Protein AF-A0A0D2IV45-F1 (afdb_monomer)

Radius of gyration: 24.13 Å; Cα contacts (8 Å, |Δi|>4): 113; chains: 1; bounding box: 82×50×43 Å

Structure (mmCIF, N/CA/C/O backbone):
data_AF-A0A0D2IV45-F1
#
_entry.id   AF-A0A0D2IV45-F1
#
loop_
_atom_site.group_PDB
_atom_site.id
_atom_site.type_symbol
_atom_site.label_atom_id
_atom_site.label_alt_id
_atom_site.label_comp_id
_atom_site.label_asym_id
_atom_site.label_entity_id
_atom_site.label_seq_id
_atom_site.pdbx_PDB_ins_code
_atom_site.Cartn_x
_atom_site.Cartn_y
_atom_site.Cartn_z
_atom_site.occupancy
_atom_site.B_iso_or_equiv
_atom_site.auth_seq_id
_atom_site.auth_comp_id
_atom_site.auth_asym_id
_atom_site.auth_atom_id
_atom_site.pdbx_PDB_model_num
ATOM 1 N N . MET A 1 1 ? 1.800 11.103 -1.122 1.00 52.06 1 MET A N 1
ATOM 2 C CA . MET A 1 1 ? 1.080 9.807 -1.135 1.00 52.06 1 MET A CA 1
ATOM 3 C C . MET A 1 1 ? 0.384 9.580 0.208 1.00 52.06 1 MET A C 1
ATOM 5 O O . MET A 1 1 ? 0.984 9.037 1.125 1.00 52.06 1 MET A O 1
ATOM 9 N N . ARG A 1 2 ? -0.869 10.031 0.346 1.00 59.38 2 ARG A N 1
ATOM 10 C CA . ARG A 1 2 ? -1.622 10.004 1.618 1.00 59.38 2 ARG A CA 1
ATOM 11 C C . ARG A 1 2 ? -2.108 8.597 2.006 1.00 59.38 2 ARG A C 1
ATOM 13 O O . ARG A 1 2 ? -2.137 8.258 3.182 1.00 59.38 2 ARG A O 1
ATOM 20 N N . ASN A 1 3 ? -2.399 7.750 1.016 1.00 63.88 3 ASN A N 1
ATOM 21 C CA . ASN A 1 3 ? -2.939 6.400 1.234 1.00 63.88 3 ASN A CA 1
ATOM 22 C C . ASN A 1 3 ? -1.937 5.457 1.916 1.00 63.88 3 ASN A C 1
ATOM 24 O O . ASN A 1 3 ? -2.298 4.738 2.841 1.00 63.88 3 ASN A O 1
ATOM 28 N N . ILE A 1 4 ? -0.664 5.508 1.516 1.00 66.06 4 ILE A N 1
ATOM 29 C CA . ILE A 1 4 ? 0.399 4.700 2.132 1.00 66.06 4 ILE A CA 1
ATOM 30 C C . ILE A 1 4 ? 0.614 5.112 3.591 1.00 66.06 4 ILE A C 1
ATOM 32 O O . ILE A 1 4 ? 0.768 4.256 4.459 1.00 66.06 4 ILE A O 1
ATOM 36 N N . ALA A 1 5 ? 0.579 6.417 3.874 1.00 64.75 5 ALA A N 1
ATOM 37 C CA . ALA A 1 5 ? 0.699 6.934 5.232 1.00 64.75 5 ALA A CA 1
ATOM 38 C C . ALA A 1 5 ? -0.462 6.464 6.126 1.00 64.75 5 ALA A C 1
ATOM 40 O O . ALA A 1 5 ? -0.224 6.073 7.267 1.00 64.75 5 ALA A O 1
ATOM 41 N N . LEU A 1 6 ? -1.692 6.425 5.600 1.00 68.69 6 LEU A N 1
ATOM 42 C CA . LEU A 1 6 ? -2.855 5.893 6.319 1.00 68.69 6 LEU A CA 1
ATOM 43 C C . LEU A 1 6 ? -2.707 4.406 6.648 1.00 68.69 6 LEU A C 1
ATOM 45 O O . LEU A 1 6 ? -2.913 4.017 7.796 1.00 68.69 6 LEU A O 1
ATOM 49 N N . ILE A 1 7 ? -2.296 3.592 5.673 1.00 65.88 7 ILE A N 1
ATOM 50 C CA . ILE A 1 7 ? -2.078 2.151 5.866 1.00 65.88 7 ILE A CA 1
ATOM 51 C C . ILE A 1 7 ? -0.970 1.919 6.903 1.00 65.88 7 ILE A C 1
ATOM 53 O O . ILE A 1 7 ? -1.156 1.161 7.852 1.00 65.88 7 ILE A O 1
ATOM 57 N N . ARG A 1 8 ? 0.155 2.632 6.778 1.00 65.31 8 ARG A N 1
ATOM 58 C CA . ARG A 1 8 ? 1.323 2.508 7.661 1.00 65.31 8 ARG A CA 1
ATOM 59 C C . ARG A 1 8 ? 1.048 2.907 9.110 1.00 65.31 8 ARG A C 1
ATOM 61 O O . ARG A 1 8 ? 1.590 2.291 10.016 1.00 65.31 8 ARG A O 1
ATOM 68 N N . ASN A 1 9 ? 0.294 3.976 9.342 1.00 59.25 9 ASN A N 1
ATOM 69 C CA . ASN A 1 9 ? 0.198 4.572 10.678 1.00 59.25 9 ASN A CA 1
ATOM 70 C C . ASN A 1 9 ? -0.879 3.914 11.561 1.00 59.25 9 ASN A C 1
ATOM 72 O O . ASN A 1 9 ? -1.011 4.263 12.738 1.00 59.25 9 ASN A O 1
ATOM 76 N N . ARG A 1 10 ? -1.720 3.052 10.975 1.00 55.94 10 ARG A N 1
ATOM 77 C CA . ARG A 1 10 ? -2.976 2.589 11.591 1.00 55.94 10 ARG A CA 1
ATOM 78 C C . ARG A 1 10 ? -3.314 1.124 11.338 1.00 55.94 10 ARG A C 1
ATOM 80 O O . ARG A 1 10 ? -4.217 0.615 11.987 1.00 55.94 10 ARG A O 1
ATOM 87 N N . CYS A 1 11 ? -2.604 0.434 10.449 1.00 57.31 11 CYS A N 1
ATOM 88 C CA . CYS A 1 11 ? -2.557 -1.020 10.517 1.00 57.31 11 CYS A CA 1
ATOM 89 C C . CYS A 1 11 ? -1.464 -1.395 11.519 1.00 57.31 11 CYS A C 1
ATOM 91 O O . CYS A 1 11 ? -0.359 -0.857 11.457 1.00 57.31 11 CYS A O 1
ATOM 93 N N . SER A 1 12 ? -1.746 -2.331 12.426 1.00 60.59 12 SER A N 1
ATOM 94 C CA . SER A 1 12 ? -0.673 -3.078 13.086 1.00 60.59 12 SER A CA 1
ATOM 95 C C . SER A 1 12 ? 0.234 -3.717 12.017 1.00 60.59 12 SER A C 1
ATOM 97 O O . SER A 1 12 ? -0.116 -3.761 10.841 1.00 60.59 12 SER A O 1
ATOM 99 N N . ASP A 1 13 ? 1.413 -4.231 12.363 1.00 63.50 13 ASP A N 1
ATOM 100 C CA . ASP A 1 13 ? 2.273 -4.858 11.339 1.00 63.50 13 ASP A CA 1
ATOM 101 C C . ASP A 1 13 ? 1.582 -6.059 10.643 1.00 63.50 13 ASP A C 1
ATOM 103 O O . ASP A 1 13 ? 1.944 -6.439 9.531 1.00 63.50 13 ASP A O 1
ATOM 107 N N . SER A 1 14 ? 0.544 -6.631 11.269 1.00 67.44 14 SER A N 1
ATOM 108 C CA . SER A 1 14 ? -0.118 -7.851 10.811 1.00 67.44 14 SER A CA 1
ATOM 109 C C . SER A 1 14 ? -0.915 -7.722 9.503 1.00 67.44 14 SER A C 1
ATOM 111 O O . SER A 1 14 ? -0.795 -8.654 8.718 1.00 67.44 14 SER A O 1
ATOM 113 N N . PRO A 1 15 ? -1.723 -6.676 9.223 1.00 75.88 15 PRO A N 1
ATOM 114 C CA . PRO A 1 15 ? -2.424 -6.554 7.940 1.00 75.88 15 PRO A CA 1
ATOM 115 C C . PRO A 1 15 ? -1.526 -6.093 6.789 1.00 75.88 15 PRO A C 1
ATOM 117 O O . PRO A 1 15 ? -1.870 -6.287 5.627 1.00 75.88 15 PRO A O 1
ATOM 120 N N . ILE A 1 16 ? -0.378 -5.472 7.085 1.00 79.50 16 ILE A N 1
ATOM 121 C CA . ILE A 1 16 ? 0.488 -4.879 6.054 1.00 79.50 16 ILE A CA 1
ATOM 122 C C . ILE A 1 16 ? 1.074 -5.960 5.138 1.00 79.50 16 ILE A C 1
ATOM 124 O O . ILE A 1 16 ? 1.121 -5.767 3.924 1.00 79.50 16 ILE A O 1
ATOM 128 N N . LYS A 1 17 ? 1.435 -7.131 5.674 1.00 83.50 17 LYS A N 1
ATOM 129 C CA . LYS A 1 17 ? 1.921 -8.274 4.877 1.00 83.50 17 LYS A CA 1
ATOM 130 C C . LYS A 1 17 ? 0.921 -8.748 3.809 1.00 83.50 17 LYS A C 1
ATOM 132 O O . LYS A 1 17 ? 1.305 -9.328 2.795 1.00 83.50 17 LYS A O 1
ATOM 137 N N . ASP A 1 18 ? -0.370 -8.503 4.029 1.00 84.25 18 ASP A N 1
ATOM 138 C CA . ASP A 1 18 ? -1.431 -8.968 3.139 1.00 84.25 18 ASP A CA 1
ATOM 139 C C . ASP A 1 18 ? -1.731 -7.966 2.016 1.00 84.25 18 ASP A C 1
ATOM 141 O O . ASP A 1 18 ? -2.318 -8.347 1.000 1.00 84.25 18 ASP A O 1
ATOM 145 N N . VAL A 1 19 ? -1.226 -6.732 2.129 1.00 84.88 19 VAL A N 1
ATOM 146 C CA . VAL A 1 19 ? -1.317 -5.698 1.094 1.00 84.88 19 VAL A CA 1
ATOM 147 C C . VAL A 1 19 ? -0.465 -6.074 -0.119 1.00 84.88 19 VAL A C 1
ATOM 149 O O . VAL A 1 19 ? 0.708 -6.436 -0.003 1.00 84.88 19 VAL A O 1
ATOM 152 N N . MET A 1 20 ? -1.054 -5.937 -1.306 1.00 88.12 20 MET A N 1
ATOM 153 C CA . MET A 1 20 ? -0.343 -5.995 -2.577 1.00 88.12 20 MET A CA 1
ATOM 154 C C . MET A 1 20 ? -0.322 -4.609 -3.213 1.00 88.12 20 MET A C 1
ATOM 156 O O . MET A 1 20 ? -1.344 -3.930 -3.287 1.00 88.12 20 MET A O 1
ATOM 160 N N . LEU A 1 21 ? 0.854 -4.183 -3.657 1.00 88.12 21 LEU A N 1
ATOM 161 C CA . LEU A 1 21 ? 1.048 -2.910 -4.332 1.00 88.12 21 LEU A CA 1
ATOM 162 C C . LEU A 1 21 ? 1.247 -3.187 -5.812 1.00 88.12 21 LEU A C 1
ATOM 164 O O . LEU A 1 21 ? 2.210 -3.843 -6.199 1.00 88.12 21 LEU A O 1
ATOM 168 N N . MET A 1 22 ? 0.362 -2.648 -6.633 1.00 89.06 22 MET A N 1
ATOM 169 C CA . MET A 1 22 ? 0.490 -2.737 -8.080 1.00 89.06 22 MET A CA 1
ATOM 170 C C . MET A 1 22 ? 1.190 -1.481 -8.610 1.00 89.06 22 MET A C 1
ATOM 172 O O . MET A 1 22 ? 1.010 -0.379 -8.076 1.00 89.06 22 MET A O 1
ATOM 176 N N . THR A 1 23 ? 2.069 -1.659 -9.589 1.00 87.94 23 THR A N 1
ATOM 177 C CA . THR A 1 23 ? 2.578 -0.589 -10.458 1.00 87.94 23 THR A CA 1
ATOM 178 C C . THR A 1 23 ? 2.067 -0.847 -11.865 1.00 87.94 23 THR A C 1
ATOM 180 O O . THR A 1 23 ? 2.150 -1.978 -12.325 1.00 87.94 23 THR A O 1
ATOM 183 N N . ASP A 1 24 ? 1.525 0.173 -12.510 1.00 87.25 24 ASP A N 1
ATOM 184 C CA . ASP A 1 24 ? 0.952 0.169 -13.858 1.00 87.25 24 ASP A CA 1
ATOM 185 C C . ASP A 1 24 ? 1.884 0.867 -14.868 1.00 87.25 24 ASP A C 1
ATOM 187 O O . ASP A 1 24 ? 2.983 1.297 -14.504 1.00 87.25 24 ASP A O 1
ATOM 191 N N . PHE A 1 25 ? 1.448 0.945 -16.133 1.00 86.50 25 PHE A N 1
ATOM 192 C CA . PHE A 1 25 ? 2.156 1.578 -17.258 1.00 86.50 25 PHE A CA 1
ATOM 193 C C . PHE A 1 25 ? 3.486 0.918 -17.647 1.00 86.50 25 PHE A C 1
ATOM 195 O O . PHE A 1 25 ? 4.372 1.560 -18.211 1.00 86.50 25 PHE A O 1
ATOM 202 N N . TRP A 1 26 ? 3.648 -0.371 -17.349 1.00 87.88 26 TRP A N 1
ATOM 203 C CA . TRP A 1 26 ? 4.824 -1.140 -17.770 1.00 87.88 26 TRP A CA 1
ATOM 204 C C . TRP A 1 26 ? 4.824 -1.445 -19.269 1.00 87.88 26 TRP A C 1
ATOM 206 O O . TRP A 1 26 ? 5.888 -1.571 -19.869 1.00 87.88 26 TRP A O 1
ATOM 216 N N . ASP A 1 27 ? 3.635 -1.529 -19.860 1.00 83.94 27 ASP A N 1
ATOM 217 C CA . ASP A 1 27 ? 3.370 -1.700 -21.287 1.00 83.94 27 ASP A CA 1
ATOM 218 C C . ASP A 1 27 ? 3.689 -0.444 -22.115 1.00 83.94 27 ASP A C 1
ATOM 220 O O . ASP A 1 27 ? 3.985 -0.546 -23.304 1.00 83.94 27 ASP A O 1
ATOM 224 N N . GLU A 1 28 ? 3.701 0.735 -21.489 1.00 84.75 28 GLU A N 1
ATOM 225 C CA . GLU A 1 28 ? 3.985 2.017 -22.151 1.00 84.75 28 GLU A CA 1
ATOM 226 C C . GLU A 1 28 ? 5.482 2.388 -22.160 1.00 84.75 28 GLU A C 1
ATOM 228 O O . GLU A 1 28 ? 5.889 3.399 -22.741 1.00 84.75 28 GLU A O 1
ATOM 233 N N . LEU A 1 29 ? 6.339 1.588 -21.519 1.00 84.88 29 LEU A N 1
ATOM 234 C CA . LEU A 1 29 ? 7.765 1.883 -21.411 1.00 84.88 29 LEU A CA 1
ATOM 235 C C . LEU A 1 29 ? 8.514 1.545 -22.700 1.00 84.88 29 LEU A C 1
ATOM 237 O O . LEU A 1 29 ? 8.637 0.385 -23.083 1.00 84.88 29 LEU A O 1
ATOM 241 N N . SER A 1 30 ? 9.153 2.551 -23.301 1.00 84.75 30 SER A N 1
ATOM 242 C CA . SER A 1 30 ? 10.080 2.327 -24.421 1.00 84.75 30 SER A CA 1
ATOM 243 C C . SER A 1 30 ? 11.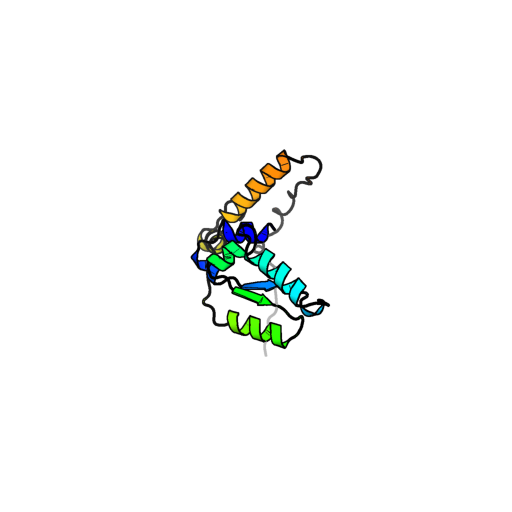338 1.555 -24.001 1.00 84.75 30 SER A C 1
ATOM 245 O O . SER A 1 30 ? 11.922 0.840 -24.810 1.00 84.75 30 SER A O 1
ATOM 247 N N . HIS A 1 31 ? 11.756 1.686 -22.735 1.00 86.19 31 HIS A N 1
ATOM 248 C CA . HIS A 1 31 ? 12.921 1.001 -22.174 1.00 86.19 31 HIS A CA 1
ATOM 249 C C . HIS A 1 31 ? 12.587 0.413 -20.801 1.00 86.19 31 HIS A C 1
ATOM 251 O O . HIS A 1 31 ? 12.421 1.139 -19.820 1.00 86.19 31 HIS A O 1
ATOM 257 N N . HIS A 1 32 ? 12.566 -0.916 -20.707 1.00 84.62 32 HIS A N 1
ATOM 258 C CA . HIS A 1 32 ? 12.250 -1.621 -19.460 1.00 84.62 32 HIS A CA 1
ATOM 259 C C . HIS A 1 32 ? 13.203 -1.259 -18.304 1.00 84.62 32 HIS A C 1
ATOM 261 O O . HIS A 1 32 ? 12.788 -1.176 -17.150 1.00 84.62 32 HIS A O 1
ATOM 267 N N . ALA A 1 33 ? 14.479 -0.995 -18.606 1.00 86.38 33 ALA A N 1
ATOM 268 C CA . ALA A 1 33 ? 15.480 -0.617 -17.608 1.00 86.38 33 ALA A CA 1
ATOM 269 C C . ALA A 1 33 ? 15.125 0.684 -16.863 1.00 86.38 33 ALA A C 1
ATOM 271 O O . ALA A 1 33 ? 15.389 0.801 -15.669 1.00 86.38 33 ALA A O 1
ATOM 272 N N . GLU A 1 34 ? 14.486 1.639 -17.543 1.00 85.12 34 GLU A N 1
ATOM 273 C CA . GLU A 1 34 ? 14.057 2.894 -16.925 1.00 85.12 34 GLU A CA 1
ATOM 274 C C . GLU A 1 34 ? 12.889 2.666 -15.957 1.00 85.12 34 GLU A C 1
ATOM 276 O O . GLU A 1 34 ? 12.867 3.210 -14.851 1.00 85.12 34 GLU A O 1
ATOM 281 N N . GLY A 1 35 ? 11.940 1.808 -16.346 1.00 84.25 35 GLY A N 1
ATOM 282 C CA . GLY A 1 35 ? 10.859 1.362 -15.470 1.00 84.25 35 GLY A CA 1
ATOM 283 C C . GLY A 1 35 ? 11.383 0.679 -14.218 1.00 84.25 35 GLY A C 1
ATOM 284 O O . GLY A 1 35 ? 10.950 1.014 -13.117 1.00 84.25 35 GLY A O 1
ATOM 285 N N . GLU A 1 36 ? 12.363 -0.214 -14.370 1.00 87.50 36 GLU A N 1
ATOM 286 C CA . GLU A 1 36 ? 12.957 -0.922 -13.238 1.00 87.50 36 GLU A CA 1
ATOM 287 C C . GLU A 1 36 ? 13.712 0.026 -12.302 1.00 87.50 36 GLU A C 1
ATOM 289 O O . GLU A 1 36 ? 13.554 -0.067 -11.089 1.00 87.50 36 GLU A O 1
ATOM 294 N N . GLN A 1 37 ? 14.454 1.002 -12.834 1.00 87.38 37 GLN A N 1
ATOM 295 C CA . GLN A 1 37 ? 15.110 2.016 -12.007 1.00 87.38 37 GLN A CA 1
ATOM 296 C C . GLN A 1 37 ? 14.083 2.817 -11.191 1.00 87.38 37 GLN A C 1
ATOM 298 O O . GLN A 1 37 ? 14.208 2.938 -9.969 1.00 87.38 37 GLN A O 1
ATOM 303 N N . ARG A 1 38 ? 13.025 3.323 -11.841 1.00 84.69 38 ARG A N 1
ATOM 304 C CA . ARG A 1 38 ? 11.949 4.068 -11.162 1.00 84.69 38 ARG A CA 1
ATOM 305 C C . ARG A 1 38 ? 11.227 3.199 -10.133 1.00 84.69 38 ARG A C 1
ATOM 307 O O . ARG A 1 38 ? 10.901 3.657 -9.037 1.00 84.69 38 ARG A O 1
ATOM 314 N N . HIS A 1 39 ? 10.991 1.935 -10.465 1.00 87.38 39 HIS A N 1
ATOM 315 C CA . HIS A 1 39 ? 10.413 0.952 -9.563 1.00 87.38 39 HIS A CA 1
ATOM 316 C C . HIS A 1 39 ? 11.311 0.728 -8.344 1.00 87.38 39 HIS A C 1
ATOM 318 O O . HIS A 1 39 ? 10.837 0.841 -7.217 1.00 87.38 39 HIS A O 1
ATOM 324 N N . GLN A 1 40 ? 12.613 0.541 -8.538 1.00 86.56 40 GLN A N 1
ATOM 325 C CA . GLN A 1 40 ? 13.579 0.362 -7.462 1.00 86.56 40 GLN A CA 1
ATOM 326 C C . GLN A 1 40 ? 13.660 1.590 -6.543 1.00 86.56 40 GLN A C 1
ATOM 328 O O . GLN A 1 40 ? 13.751 1.456 -5.320 1.00 86.56 40 GLN A O 1
ATOM 333 N N . GLU A 1 41 ? 13.554 2.802 -7.085 1.00 85.12 41 GLU A N 1
ATOM 334 C CA . GLU A 1 41 ? 13.417 4.023 -6.284 1.00 85.12 41 GLU A CA 1
ATOM 335 C C . GLU A 1 41 ? 12.108 4.035 -5.477 1.00 85.12 41 GLU A C 1
ATOM 337 O O . GLU A 1 41 ? 12.108 4.366 -4.287 1.00 85.12 41 GLU A O 1
ATOM 342 N N . LEU A 1 42 ? 10.996 3.609 -6.088 1.00 81.81 42 LEU A N 1
ATOM 343 C CA . LEU A 1 42 ? 9.691 3.476 -5.432 1.00 81.81 42 LEU A CA 1
ATOM 344 C C . LEU A 1 42 ? 9.707 2.483 -4.262 1.00 81.81 42 LEU A C 1
ATOM 346 O O . LEU A 1 42 ? 9.048 2.721 -3.240 1.00 81.81 42 LEU A O 1
ATOM 350 N N . THR A 1 43 ? 10.452 1.386 -4.401 1.00 84.06 43 THR A N 1
ATOM 351 C CA . THR A 1 43 ? 10.518 0.293 -3.424 1.00 84.06 43 THR A CA 1
ATOM 352 C C . THR A 1 43 ? 11.627 0.442 -2.394 1.00 84.06 43 THR A C 1
ATOM 354 O O . THR A 1 43 ? 11.509 -0.126 -1.315 1.00 84.06 43 THR A O 1
ATOM 357 N N . SER A 1 44 ? 12.686 1.197 -2.674 1.00 83.31 44 SER A N 1
ATOM 358 C CA . SER A 1 44 ? 13.799 1.398 -1.732 1.00 83.31 44 SER A CA 1
ATOM 359 C C . SER A 1 44 ? 13.480 2.432 -0.653 1.00 83.31 44 SER A C 1
ATOM 361 O O . SER A 1 44 ? 13.919 2.305 0.491 1.00 83.31 44 SER A O 1
ATOM 363 N N . ARG A 1 45 ? 12.675 3.447 -0.981 1.00 82.06 45 ARG A N 1
ATOM 364 C CA . ARG A 1 45 ? 12.359 4.542 -0.059 1.00 82.06 45 ARG A CA 1
ATOM 365 C C . ARG A 1 45 ? 11.322 4.134 0.983 1.00 82.06 45 ARG A C 1
ATOM 367 O O . ARG A 1 45 ? 10.197 3.737 0.660 1.00 82.06 45 ARG A O 1
ATOM 374 N N . ARG A 1 46 ? 11.676 4.273 2.264 1.00 76.38 46 ARG A N 1
ATOM 375 C CA . ARG A 1 46 ? 10.828 3.883 3.407 1.00 76.38 46 ARG A CA 1
ATOM 376 C C . ARG A 1 46 ? 9.556 4.730 3.503 1.00 76.38 46 ARG A C 1
ATOM 378 O O . ARG A 1 46 ? 8.523 4.258 3.970 1.00 76.38 46 ARG A O 1
ATOM 385 N N . GLU A 1 47 ? 9.626 5.984 3.086 1.00 72.00 47 GLU A N 1
ATOM 386 C CA . GLU A 1 47 ? 8.504 6.916 2.983 1.00 72.00 47 GLU A CA 1
ATOM 387 C C . GLU A 1 47 ? 7.495 6.532 1.890 1.00 72.00 47 GLU A C 1
ATOM 389 O O . GLU A 1 47 ? 6.363 7.016 1.905 1.00 72.00 47 GLU A O 1
ATOM 394 N N . TRP A 1 48 ? 7.894 5.664 0.958 1.00 76.00 48 TRP A N 1
ATOM 395 C CA . TRP A 1 48 ? 7.081 5.202 -0.160 1.00 76.00 48 TRP A CA 1
ATOM 396 C C . TRP A 1 48 ? 6.695 3.735 0.041 1.00 76.00 48 TRP A C 1
ATOM 398 O O . TRP A 1 48 ? 6.034 3.402 1.026 1.00 76.00 48 TRP A O 1
ATOM 408 N N . LYS A 1 49 ? 7.067 2.839 -0.880 1.00 81.00 49 LYS A N 1
ATOM 409 C CA . LYS A 1 49 ? 6.679 1.429 -0.801 1.00 81.00 49 LYS A CA 1
ATOM 410 C C . LYS A 1 49 ? 7.628 0.613 0.078 1.00 81.00 49 LYS A C 1
ATOM 412 O O . LYS A 1 49 ? 7.213 -0.425 0.586 1.00 81.00 49 LYS A O 1
ATOM 417 N N . GLY A 1 50 ? 8.840 1.100 0.350 1.00 84.69 50 GLY A N 1
ATOM 418 C CA . GLY A 1 50 ? 9.869 0.331 1.055 1.00 84.69 50 GLY A CA 1
ATOM 419 C C . GLY A 1 50 ? 9.500 -0.085 2.472 1.00 84.69 50 GLY A C 1
ATOM 420 O O . GLY A 1 50 ? 9.801 -1.204 2.879 1.00 84.69 50 GLY A O 1
ATOM 421 N N . TYR A 1 51 ? 8.762 0.748 3.215 1.00 84.25 51 TYR A N 1
ATOM 422 C CA . TYR A 1 51 ? 8.267 0.331 4.530 1.00 84.25 51 TYR A CA 1
ATOM 423 C C . TYR A 1 51 ? 7.298 -0.851 4.421 1.00 84.25 51 TYR A C 1
ATOM 425 O O . TYR A 1 51 ? 7.429 -1.817 5.164 1.00 84.25 51 TYR A O 1
ATOM 433 N N . MET A 1 52 ? 6.358 -0.800 3.480 1.00 84.81 52 MET A N 1
ATOM 434 C CA . MET A 1 52 ? 5.372 -1.864 3.280 1.00 84.81 52 MET A CA 1
ATOM 435 C C . MET A 1 52 ? 6.043 -3.164 2.819 1.00 84.81 52 MET A C 1
ATOM 437 O O . MET A 1 52 ? 5.785 -4.224 3.385 1.00 84.81 52 MET A O 1
ATOM 441 N N . VAL A 1 53 ? 6.993 -3.072 1.883 1.00 87.38 53 VAL A N 1
ATOM 442 C CA . VAL A 1 53 ? 7.808 -4.218 1.441 1.00 87.38 53 VAL A CA 1
ATOM 443 C C . VAL A 1 53 ? 8.571 -4.834 2.612 1.00 87.38 53 VAL A C 1
ATOM 445 O O . VAL A 1 53 ? 8.524 -6.045 2.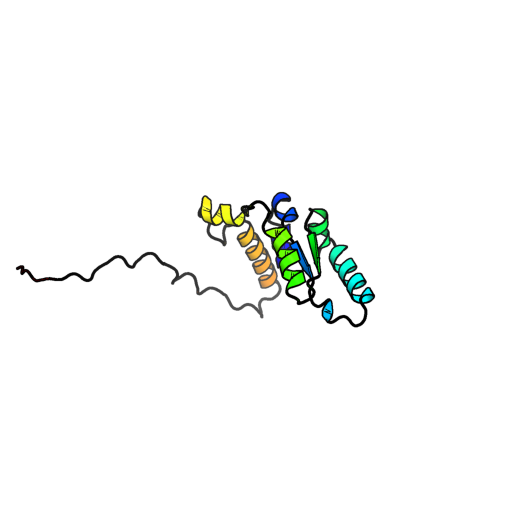801 1.00 87.38 53 VAL A O 1
ATOM 448 N N . SER A 1 54 ? 9.192 -4.011 3.468 1.00 86.62 54 SER A N 1
ATOM 449 C CA . SER A 1 54 ? 9.904 -4.498 4.663 1.00 86.62 54 SER A CA 1
ATOM 450 C C . SER A 1 54 ? 9.000 -5.225 5.668 1.00 86.62 54 SER A C 1
ATOM 452 O O . SER A 1 54 ? 9.482 -5.977 6.509 1.00 86.62 54 SER A O 1
ATOM 454 N N . LYS A 1 55 ? 7.683 -5.004 5.582 1.00 85.19 55 LYS A N 1
ATOM 455 C CA . LYS A 1 55 ? 6.649 -5.628 6.414 1.00 85.19 55 LYS A CA 1
ATOM 456 C C . LYS A 1 55 ? 5.940 -6.795 5.717 1.00 85.19 55 LYS A C 1
ATOM 458 O O . LYS A 1 55 ? 4.986 -7.335 6.266 1.00 85.19 55 LYS A O 1
ATOM 463 N N . GLY A 1 56 ? 6.417 -7.208 4.542 1.00 87.06 56 GLY A N 1
ATOM 464 C CA . GLY A 1 56 ? 5.933 -8.384 3.818 1.00 87.06 56 GLY A CA 1
ATOM 465 C C . GLY A 1 56 ? 4.918 -8.092 2.715 1.00 87.06 56 GLY A C 1
ATOM 466 O O . GLY A 1 56 ? 4.437 -9.038 2.095 1.00 87.06 56 GLY A O 1
ATOM 467 N N . SER A 1 57 ? 4.584 -6.824 2.442 1.00 88.81 57 SER A N 1
ATOM 468 C CA . SER A 1 57 ? 3.741 -6.493 1.289 1.00 88.81 57 SER A CA 1
ATOM 469 C C . SER A 1 57 ? 4.434 -6.895 -0.010 1.00 88.81 57 SER A C 1
ATOM 471 O O . SER A 1 57 ? 5.631 -6.660 -0.191 1.00 88.81 57 SER A O 1
ATOM 473 N N . LYS A 1 58 ? 3.668 -7.452 -0.949 1.00 88.94 58 LYS A N 1
ATOM 474 C CA . LYS A 1 58 ? 4.182 -7.814 -2.275 1.00 88.94 58 LYS A CA 1
ATOM 475 C C . LYS A 1 58 ? 4.023 -6.663 -3.255 1.00 88.94 58 LYS A C 1
ATOM 477 O O . LYS A 1 58 ? 3.084 -5.874 -3.146 1.00 88.94 58 LYS A O 1
ATOM 482 N N . ILE A 1 59 ? 4.908 -6.617 -4.245 1.00 89.25 59 ILE A N 1
ATOM 483 C CA . ILE A 1 59 ? 4.797 -5.703 -5.381 1.00 89.25 59 ILE A CA 1
ATOM 484 C C . ILE A 1 59 ? 4.627 -6.512 -6.659 1.00 89.25 59 ILE A C 1
ATOM 486 O O . ILE A 1 59 ? 5.273 -7.551 -6.830 1.00 89.25 59 ILE A O 1
ATOM 490 N N . ARG A 1 60 ? 3.707 -6.068 -7.513 1.00 89.75 60 ARG A N 1
ATOM 491 C CA . ARG A 1 60 ? 3.415 -6.682 -8.807 1.00 89.75 60 ARG A CA 1
ATOM 492 C C . ARG A 1 60 ? 3.337 -5.625 -9.890 1.00 89.75 60 ARG A C 1
ATOM 494 O O . ARG A 1 60 ? 2.812 -4.536 -9.663 1.00 89.75 60 ARG A O 1
ATOM 501 N N . HIS A 1 61 ? 3.857 -5.980 -11.053 1.00 90.06 61 HIS A N 1
ATOM 502 C CA . HIS A 1 61 ? 3.721 -5.192 -12.265 1.00 90.06 61 HIS A CA 1
ATOM 503 C C . HIS A 1 61 ? 2.394 -5.564 -12.912 1.00 90.06 61 HIS A C 1
ATOM 505 O O . HIS A 1 61 ? 2.111 -6.740 -13.133 1.00 90.06 61 HIS A O 1
ATOM 511 N N . PHE A 1 62 ? 1.561 -4.562 -13.143 1.00 89.12 62 PHE A N 1
ATOM 512 C CA . PHE A 1 62 ? 0.339 -4.691 -13.907 1.00 89.12 62 PHE A CA 1
ATOM 513 C C . PHE A 1 62 ? 0.650 -4.301 -15.350 1.00 89.12 62 PHE A C 1
ATOM 515 O O . PHE A 1 62 ? 1.097 -3.182 -15.600 1.00 89.12 62 PHE A O 1
ATOM 522 N N . LEU A 1 63 ? 0.446 -5.244 -16.269 1.00 88.25 63 LEU A N 1
ATOM 523 C CA . LEU A 1 63 ? 0.832 -5.118 -17.677 1.00 88.25 63 LEU A CA 1
ATOM 524 C C . LEU A 1 63 ? -0.351 -4.715 -18.575 1.00 88.25 63 LEU A C 1
ATOM 526 O O . LEU A 1 63 ? -0.266 -4.847 -19.790 1.00 88.25 63 LEU A O 1
ATOM 530 N N . ASN A 1 64 ? -1.447 -4.233 -17.975 1.00 87.94 64 ASN A N 1
ATOM 531 C CA . ASN A 1 64 ? -2.646 -3.775 -18.682 1.00 87.94 64 ASN A CA 1
ATOM 532 C C . ASN A 1 64 ? -3.345 -4.863 -19.527 1.00 87.94 64 ASN A C 1
ATOM 534 O O . ASN A 1 64 ? -4.016 -4.576 -20.516 1.00 87.94 64 ASN A O 1
ATOM 538 N N . ASP A 1 65 ? -3.216 -6.128 -19.120 1.00 89.88 65 ASP A N 1
ATOM 539 C CA . ASP A 1 65 ? -3.796 -7.282 -19.805 1.00 89.88 65 ASP A CA 1
ATOM 540 C C . ASP A 1 65 ? -4.511 -8.236 -18.830 1.00 89.88 65 ASP A C 1
ATOM 542 O O . ASP A 1 65 ? -4.251 -8.255 -17.625 1.00 89.88 65 ASP A O 1
ATOM 546 N N . GLU A 1 66 ? -5.416 -9.062 -19.356 1.00 92.00 66 GLU A N 1
ATOM 547 C CA . GLU A 1 66 ? -6.229 -9.980 -18.550 1.00 92.00 66 GLU A CA 1
ATOM 548 C C . GLU A 1 66 ? -5.385 -11.024 -17.801 1.00 92.00 66 GLU A C 1
ATOM 550 O O . GLU A 1 66 ? -5.686 -11.357 -16.653 1.00 92.00 66 GLU A O 1
ATOM 555 N N . SER A 1 67 ? -4.297 -11.513 -18.402 1.00 91.25 67 SER A N 1
ATOM 556 C CA . SER A 1 67 ? -3.468 -12.550 -17.784 1.00 91.25 67 SER A CA 1
ATOM 557 C C . SER A 1 67 ? -2.724 -12.027 -16.553 1.00 91.25 67 SER A C 1
ATOM 559 O O . SER A 1 67 ? -2.672 -12.720 -15.530 1.00 91.25 67 SER A O 1
ATOM 561 N N . SER A 1 68 ? -2.230 -10.781 -16.590 1.00 88.31 68 SER A N 1
ATOM 562 C CA . SER A 1 68 ? -1.610 -10.158 -15.416 1.00 88.31 68 SER A CA 1
ATOM 563 C C . SER A 1 68 ? -2.625 -9.894 -14.301 1.00 88.31 68 SER A C 1
ATOM 565 O O . SER A 1 68 ? -2.306 -10.139 -13.134 1.00 88.31 68 SER A O 1
ATOM 567 N N . VAL A 1 69 ? -3.868 -9.504 -14.624 1.00 88.12 69 VAL A N 1
ATOM 568 C CA . VAL A 1 69 ? -4.949 -9.387 -13.624 1.00 88.12 69 VAL A CA 1
ATOM 569 C C . VAL A 1 69 ? -5.237 -10.731 -12.965 1.00 88.12 69 VAL A C 1
ATOM 571 O O . VAL A 1 69 ? -5.265 -10.812 -11.737 1.00 88.12 69 VAL A O 1
ATOM 574 N N . LEU A 1 70 ? -5.447 -11.787 -13.753 1.00 92.06 70 LEU A N 1
ATOM 575 C CA . LEU A 1 70 ? -5.799 -13.107 -13.228 1.00 92.06 70 LEU A CA 1
ATOM 576 C C . LEU A 1 70 ? -4.689 -13.680 -12.342 1.00 92.06 70 LEU A C 1
ATOM 578 O O . LEU A 1 70 ? -4.974 -14.202 -11.264 1.00 92.06 70 LEU A O 1
ATOM 582 N N . SER A 1 71 ? -3.428 -13.511 -12.746 1.00 90.19 71 SER A N 1
ATOM 583 C CA . SER A 1 71 ? -2.265 -13.884 -11.936 1.00 90.19 71 SER A CA 1
ATOM 584 C C . SER A 1 71 ? -2.273 -13.162 -10.584 1.00 90.19 71 SER A C 1
ATOM 586 O O . SER A 1 71 ? -2.202 -13.793 -9.527 1.00 90.19 71 SER A O 1
ATOM 588 N N . ILE A 1 72 ? -2.482 -11.846 -10.594 1.00 90.19 72 ILE A N 1
ATOM 589 C CA . ILE A 1 72 ? -2.533 -11.027 -9.379 1.00 90.19 72 ILE A CA 1
ATOM 590 C C . ILE A 1 72 ? -3.711 -11.407 -8.473 1.00 90.19 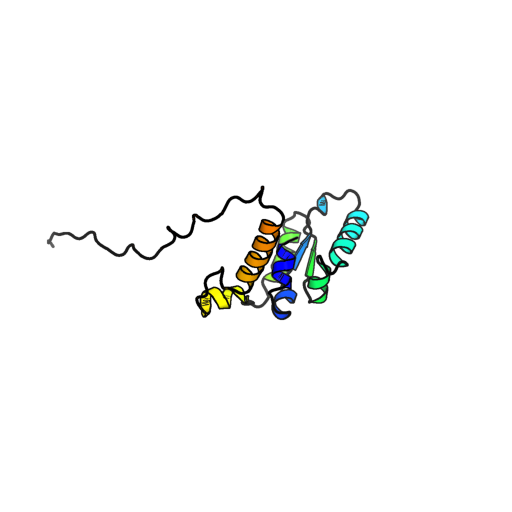72 ILE A C 1
ATOM 592 O O . ILE A 1 72 ? -3.544 -11.522 -7.256 1.00 90.19 72 ILE A O 1
ATOM 596 N N . LEU A 1 73 ? -4.897 -11.627 -9.045 1.00 89.38 73 LEU A N 1
ATOM 597 C CA . LEU A 1 73 ? -6.085 -12.032 -8.295 1.00 89.38 73 LEU A CA 1
ATOM 598 C C . LEU A 1 73 ? -5.923 -13.420 -7.677 1.00 89.38 73 LEU A C 1
ATOM 600 O O . LEU A 1 73 ? -6.316 -13.608 -6.526 1.00 89.38 73 LEU A O 1
ATOM 604 N N . SER A 1 74 ? -5.310 -14.367 -8.392 1.00 89.81 74 SER A N 1
ATOM 605 C CA . SER A 1 74 ? -5.068 -15.716 -7.870 1.00 89.81 74 SER A CA 1
ATOM 606 C C . SER A 1 74 ? -4.251 -15.692 -6.572 1.00 89.81 74 SER A C 1
ATOM 608 O O . SER A 1 74 ? -4.578 -16.389 -5.617 1.00 89.81 74 SER A O 1
ATOM 610 N N . GLU A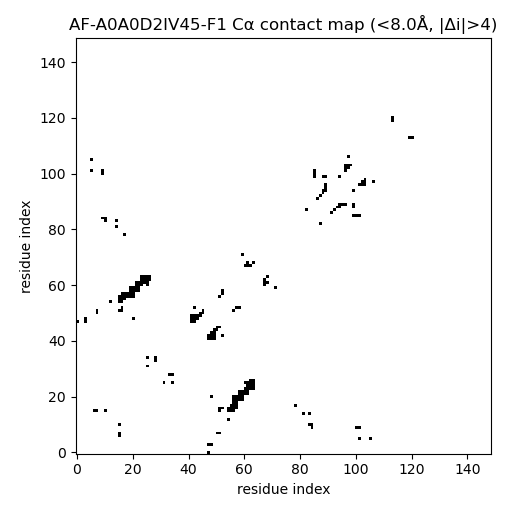 1 75 ? -3.272 -14.788 -6.460 1.00 86.94 75 GLU A N 1
ATOM 611 C CA . GLU A 1 75 ? -2.479 -14.604 -5.240 1.00 86.94 75 GLU A CA 1
ATOM 612 C C . GLU A 1 75 ? -3.241 -13.950 -4.072 1.00 86.94 75 GLU A C 1
ATOM 614 O O . GLU A 1 75 ? -2.758 -13.966 -2.934 1.00 86.94 75 GLU A O 1
ATOM 619 N N . LEU A 1 76 ? -4.380 -13.306 -4.340 1.00 85.38 76 LEU A N 1
ATOM 620 C CA . LEU A 1 76 ? -5.198 -12.613 -3.341 1.00 85.38 76 LEU A CA 1
ATOM 621 C C . LEU A 1 76 ? -6.376 -13.459 -2.856 1.00 85.38 76 LEU A C 1
ATOM 623 O O . LEU A 1 76 ? -6.753 -13.332 -1.692 1.00 85.38 76 LEU A O 1
ATOM 627 N N . ILE A 1 77 ? -6.945 -14.303 -3.719 1.00 87.00 77 ILE A N 1
ATOM 628 C CA . ILE A 1 77 ? -8.138 -15.110 -3.421 1.00 87.00 77 ILE A CA 1
ATOM 629 C C . ILE A 1 77 ? -7.899 -16.062 -2.243 1.00 87.00 77 ILE A C 1
ATOM 631 O O . ILE A 1 77 ? -8.766 -16.184 -1.378 1.00 87.00 77 ILE A O 1
ATOM 635 N N . ASP A 1 78 ? -6.711 -16.659 -2.160 1.00 82.19 78 ASP A N 1
ATOM 636 C CA . ASP A 1 78 ? -6.377 -17.630 -1.112 1.00 82.19 78 ASP A CA 1
ATOM 637 C C . ASP A 1 78 ? -5.940 -16.983 0.211 1.00 82.19 78 ASP A C 1
ATOM 639 O O . ASP A 1 78 ? -5.650 -17.675 1.193 1.00 82.19 78 ASP A O 1
ATOM 643 N N . LYS A 1 79 ? -5.872 -15.646 0.281 1.00 81.75 79 LYS A N 1
ATOM 644 C CA . LYS A 1 79 ? -5.442 -14.972 1.507 1.00 81.75 79 LYS A CA 1
ATOM 645 C C . LYS A 1 79 ? -6.542 -14.988 2.572 1.00 81.75 79 LYS A C 1
ATOM 647 O O . LYS A 1 79 ? -7.712 -14.735 2.276 1.00 81.75 79 LYS A O 1
ATOM 652 N N . PRO A 1 80 ? -6.178 -15.207 3.849 1.00 80.81 80 PRO A N 1
ATOM 653 C CA . PRO A 1 80 ? -7.138 -15.146 4.937 1.00 80.81 80 PRO A CA 1
ATOM 654 C C . PRO A 1 80 ? -7.721 -13.736 5.059 1.00 80.81 80 PRO A C 1
ATOM 656 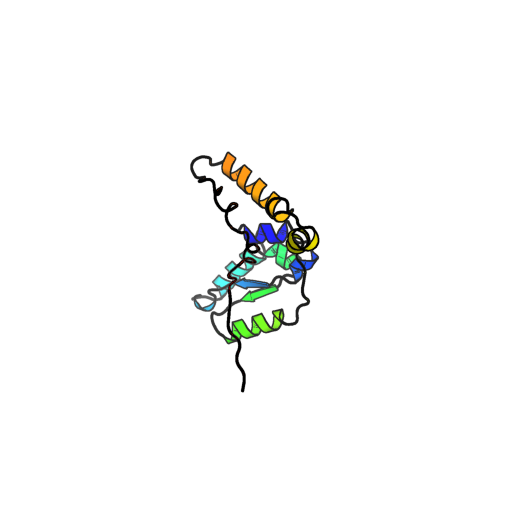O O . PRO A 1 80 ? -7.037 -12.730 4.860 1.00 80.81 80 PRO A O 1
ATOM 659 N N . ARG A 1 81 ? -8.999 -13.657 5.437 1.00 79.69 81 ARG A N 1
ATOM 660 C CA . ARG A 1 81 ? -9.648 -12.372 5.703 1.00 79.69 81 ARG A CA 1
ATOM 661 C C . ARG A 1 81 ? -8.980 -11.702 6.898 1.00 79.69 81 ARG A C 1
ATOM 663 O O . ARG A 1 81 ? -8.945 -12.265 7.990 1.00 79.69 81 ARG A O 1
ATOM 670 N N . VAL A 1 82 ? -8.514 -10.475 6.699 1.00 79.56 82 VAL A N 1
ATOM 671 C CA . VAL A 1 82 ? -7.980 -9.638 7.773 1.00 79.56 82 VAL A CA 1
ATOM 672 C C . VAL A 1 82 ? -8.990 -8.551 8.105 1.00 79.56 82 VAL A C 1
ATOM 674 O O . VAL A 1 82 ? -9.361 -7.754 7.246 1.00 79.56 82 VAL A O 1
ATOM 677 N N . THR A 1 83 ? -9.434 -8.507 9.358 1.00 77.19 83 THR A N 1
ATOM 678 C CA . THR A 1 83 ? -10.289 -7.421 9.848 1.00 77.19 83 THR A CA 1
ATOM 679 C C . THR A 1 83 ? -9.424 -6.222 10.209 1.00 77.19 83 THR A C 1
ATOM 681 O O . THR A 1 83 ? -8.578 -6.307 11.105 1.00 77.19 83 THR A O 1
ATOM 684 N N . LEU A 1 84 ? -9.647 -5.100 9.527 1.00 77.00 84 LEU A N 1
ATOM 685 C CA . LEU A 1 84 ? -8.930 -3.856 9.795 1.00 77.00 84 LEU A CA 1
ATOM 686 C C . LEU A 1 84 ? -9.383 -3.242 11.125 1.00 77.00 84 LEU A C 1
ATOM 688 O O . LEU A 1 84 ? -10.543 -3.367 11.512 1.00 77.00 84 LEU A O 1
ATOM 692 N N . GLU A 1 85 ? -8.490 -2.526 11.809 1.00 77.38 85 GLU A N 1
ATOM 693 C CA . GLU A 1 85 ? -8.808 -1.910 13.107 1.00 77.38 85 GLU A CA 1
ATOM 694 C C . GLU A 1 85 ? -9.971 -0.913 12.994 1.00 77.38 85 GLU A C 1
ATOM 696 O O . GLU A 1 85 ? -10.892 -0.965 13.800 1.00 77.38 85 GLU A O 1
ATOM 701 N N . ILE A 1 86 ? -10.018 -0.116 11.919 1.00 79.62 86 ILE A N 1
ATOM 702 C CA . ILE A 1 86 ? -11.143 0.795 11.648 1.00 79.62 86 ILE A CA 1
ATOM 703 C C . ILE A 1 86 ? -12.483 0.057 11.489 1.00 79.62 86 ILE A C 1
ATOM 705 O O . ILE A 1 86 ? -13.518 0.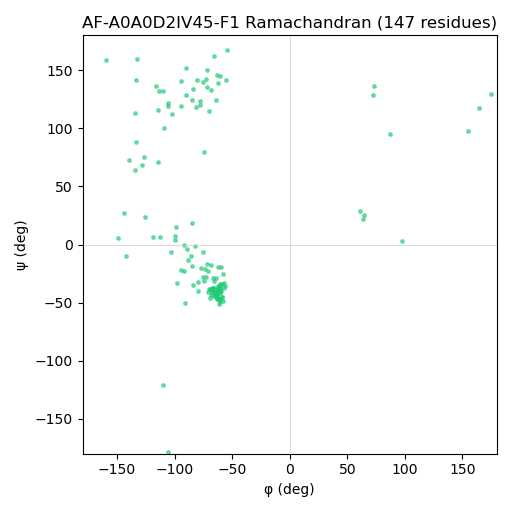563 11.908 1.00 79.62 86 ILE A O 1
ATOM 709 N N . GLN A 1 87 ? -12.478 -1.152 10.917 1.00 77.50 87 GLN A N 1
ATOM 710 C CA . GLN A 1 87 ? -13.698 -1.950 10.777 1.00 77.50 87 GLN A CA 1
ATOM 711 C C . GLN A 1 87 ? -14.175 -2.441 12.145 1.00 77.50 87 GLN A C 1
ATOM 713 O O . GLN A 1 87 ? -15.368 -2.372 12.411 1.00 77.50 87 GLN A O 1
ATOM 718 N N . LYS A 1 88 ? -13.258 -2.844 13.035 1.00 83.12 88 LYS A N 1
ATOM 719 C CA . LYS A 1 88 ? -13.603 -3.203 14.421 1.00 83.12 88 LYS A CA 1
ATOM 720 C C . LYS A 1 88 ? -14.149 -2.006 15.196 1.00 83.12 88 LYS A C 1
ATOM 722 O O . LYS A 1 88 ? -15.163 -2.112 15.873 1.00 83.12 88 LYS A O 1
ATOM 727 N N . GLU A 1 89 ? -13.499 -0.852 15.078 1.00 81.62 89 GLU A N 1
ATOM 728 C CA . GLU A 1 89 ? -13.920 0.383 15.746 1.00 81.62 89 GLU A CA 1
ATOM 729 C C . GLU A 1 89 ? -15.328 0.810 15.307 1.00 81.62 89 GLU A C 1
ATOM 731 O O . GLU A 1 89 ? -16.181 1.101 16.141 1.00 81.62 89 GLU A O 1
ATOM 736 N N . MET A 1 90 ? -15.602 0.803 14.002 1.00 84.19 90 MET A N 1
ATOM 737 C CA . MET A 1 90 ? -16.887 1.272 13.480 1.00 84.19 90 MET A CA 1
ATOM 738 C C . MET A 1 90 ? -18.014 0.244 13.619 1.00 84.19 90 MET A C 1
ATOM 740 O O . MET A 1 90 ? -19.144 0.620 13.918 1.00 84.19 90 MET A O 1
ATOM 744 N N . VAL A 1 91 ? -17.733 -1.039 13.378 1.00 86.44 91 VAL A N 1
ATOM 745 C CA . VAL A 1 91 ? -18.763 -2.091 13.339 1.00 86.44 91 VAL A CA 1
ATOM 746 C C . VAL A 1 91 ? -18.957 -2.725 14.710 1.00 86.44 91 VAL A C 1
ATOM 748 O O . VAL A 1 91 ? -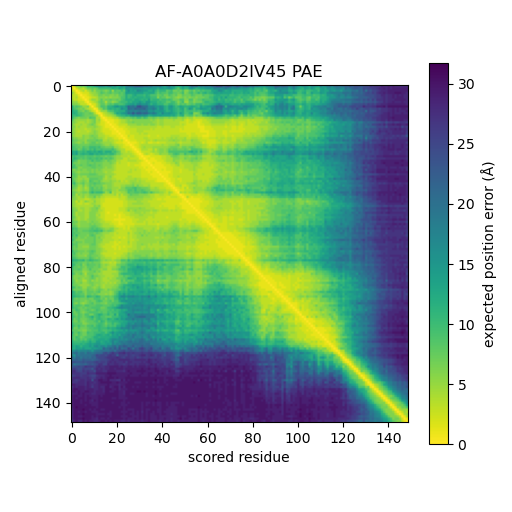20.088 -2.797 15.184 1.00 86.44 91 VAL A O 1
ATOM 751 N N . ASP A 1 92 ? -17.871 -3.144 15.363 1.00 85.69 92 ASP A N 1
ATOM 752 C CA . ASP A 1 92 ? -17.955 -3.897 16.619 1.00 85.69 92 ASP A CA 1
ATOM 753 C C . ASP A 1 92 ? -18.111 -2.961 17.828 1.00 85.69 92 ASP A C 1
ATOM 755 O O . ASP A 1 92 ? -18.800 -3.295 18.789 1.00 85.69 92 ASP A O 1
ATOM 759 N N . GLN A 1 93 ? -17.481 -1.780 17.786 1.00 84.31 93 GLN A N 1
ATOM 760 C CA . GLN A 1 93 ? -17.486 -0.809 18.893 1.00 84.31 93 GLN A CA 1
ATOM 761 C C . GLN A 1 93 ? -18.438 0.376 18.662 1.00 84.31 93 GLN A C 1
ATOM 763 O O . GLN A 1 93 ? -18.621 1.193 19.564 1.00 84.31 93 GLN A O 1
ATOM 768 N N . GLY A 1 94 ? -19.046 0.487 17.475 1.00 83.38 94 GLY A N 1
ATOM 769 C CA . GLY A 1 94 ? -20.004 1.548 17.144 1.00 83.38 94 GLY A CA 1
ATOM 770 C C . GLY A 1 94 ? -19.413 2.961 17.163 1.00 83.38 94 GLY A C 1
ATOM 771 O O . GLY A 1 94 ? -20.146 3.934 17.354 1.00 83.38 94 GLY A O 1
ATOM 772 N N . LEU A 1 95 ? -18.092 3.094 17.014 1.00 81.81 95 LEU A N 1
ATOM 773 C CA . LEU A 1 95 ? -17.430 4.390 16.987 1.00 81.81 95 LEU A CA 1
ATOM 774 C C . LEU A 1 95 ? -17.738 5.115 15.678 1.00 81.81 95 LEU A C 1
ATOM 776 O O . LEU A 1 95 ? -17.646 4.556 14.586 1.00 81.81 95 LEU A O 1
ATOM 780 N N . ASP A 1 96 ? -18.045 6.403 15.798 1.00 82.81 96 ASP A N 1
ATOM 781 C CA . ASP A 1 96 ? -18.113 7.298 14.650 1.00 82.81 96 ASP A CA 1
ATOM 782 C C . ASP A 1 96 ? -16.747 7.373 13.944 1.00 82.81 96 ASP A C 1
ATOM 784 O O . ASP A 1 96 ? -15.695 7.348 14.591 1.00 82.81 96 ASP A O 1
ATOM 788 N N . ILE A 1 97 ? -16.751 7.506 12.616 1.00 78.56 97 ILE A N 1
ATOM 789 C CA . ILE A 1 97 ? -15.536 7.500 11.791 1.00 78.56 97 ILE A CA 1
ATOM 790 C C . ILE A 1 97 ? -14.553 8.592 12.219 1.00 78.56 97 ILE A C 1
ATOM 792 O O . ILE A 1 97 ? -13.344 8.382 12.176 1.00 78.56 97 ILE A O 1
ATOM 796 N N . PHE A 1 98 ? -15.046 9.739 12.694 1.00 75.19 98 PHE A N 1
ATOM 797 C CA . PHE A 1 98 ? -14.201 10.832 13.175 1.00 75.19 98 PHE A CA 1
ATOM 798 C C . PHE A 1 98 ? -13.548 10.544 14.533 1.00 75.19 98 PHE A C 1
ATOM 800 O O . PHE A 1 98 ? -12.534 11.161 14.865 1.00 75.19 98 PHE A O 1
ATOM 807 N N . LYS A 1 99 ? -14.113 9.607 15.305 1.00 72.19 99 LYS A N 1
ATOM 808 C CA . LYS A 1 99 ? -13.590 9.133 16.595 1.00 72.19 99 LYS A CA 1
ATOM 809 C C . LYS A 1 99 ? -12.722 7.884 16.453 1.00 72.19 99 LYS A C 1
ATOM 811 O O . LYS A 1 99 ? -11.893 7.635 17.325 1.00 72.19 99 LYS A O 1
ATOM 816 N N . ALA A 1 100 ? -12.882 7.129 15.367 1.00 76.62 100 ALA A N 1
ATOM 817 C CA . ALA A 1 100 ? -11.999 6.025 15.010 1.00 76.62 100 ALA A CA 1
ATOM 818 C C . ALA A 1 100 ? -10.544 6.517 14.925 1.00 76.62 100 ALA A C 1
ATOM 820 O O . ALA A 1 100 ? -10.278 7.611 14.415 1.00 76.62 100 ALA A O 1
ATOM 821 N N . LYS A 1 101 ? -9.569 5.720 15.380 1.00 72.50 101 LYS A N 1
ATOM 822 C CA . LYS A 1 101 ? -8.152 6.139 15.439 1.00 72.50 101 LYS A CA 1
ATOM 823 C C . LYS A 1 101 ? -7.621 6.581 14.080 1.00 72.50 101 LYS A C 1
ATOM 825 O O . LYS A 1 101 ? -6.779 7.483 13.993 1.00 72.50 101 LYS A O 1
ATOM 830 N N . ALA A 1 102 ? -8.084 5.928 13.017 1.00 69.31 102 ALA A N 1
ATOM 831 C CA . ALA A 1 102 ? -7.729 6.275 11.649 1.00 69.31 102 ALA A CA 1
ATOM 832 C C . ALA A 1 102 ? -8.327 7.624 11.217 1.00 69.31 102 ALA A C 1
ATOM 834 O O . ALA A 1 102 ? -7.595 8.469 10.696 1.00 69.31 102 ALA A O 1
ATOM 835 N N . GLY A 1 103 ? -9.614 7.865 11.486 1.00 72.75 103 GLY A N 1
ATOM 836 C CA . GLY A 1 103 ? -10.268 9.129 11.139 1.00 72.75 103 GLY A CA 1
ATOM 837 C C . GLY A 1 103 ? -9.789 10.307 11.986 1.00 72.75 103 GLY A C 1
ATOM 838 O O . GLY A 1 103 ? -9.534 11.381 11.443 1.00 72.75 103 GLY A O 1
ATOM 839 N N . ALA A 1 104 ? -9.535 10.099 13.279 1.00 74.12 104 ALA A N 1
ATOM 840 C CA . ALA A 1 104 ? -8.965 11.114 14.163 1.00 74.12 104 ALA A CA 1
ATOM 841 C C . ALA A 1 104 ? -7.570 11.576 13.695 1.00 74.12 104 ALA A C 1
ATOM 843 O O . ALA A 1 104 ? -7.266 12.769 13.704 1.00 74.12 104 ALA A O 1
ATOM 844 N N . ALA A 1 105 ? -6.730 10.648 13.223 1.00 70.56 105 ALA A N 1
ATOM 845 C CA . ALA A 1 105 ? -5.403 10.966 12.692 1.00 70.56 105 ALA A CA 1
ATOM 846 C C . ALA A 1 105 ? -5.466 11.794 11.404 1.00 70.56 105 ALA A C 1
ATOM 848 O O . ALA A 1 105 ? -4.743 12.780 11.259 1.00 70.56 105 ALA A O 1
ATOM 849 N N . LEU A 1 106 ? -6.354 11.401 10.485 1.00 72.44 106 LEU A N 1
ATOM 850 C CA . LEU A 1 106 ? -6.588 12.116 9.234 1.00 72.44 106 LEU A CA 1
ATOM 851 C C . LEU A 1 106 ? -7.107 13.536 9.503 1.00 72.44 106 LEU A C 1
ATOM 853 O O . LEU A 1 106 ? -6.657 14.487 8.865 1.00 72.44 106 LEU A O 1
ATOM 857 N N . ASN A 1 107 ? -8.026 13.680 10.459 1.00 73.12 107 ASN A N 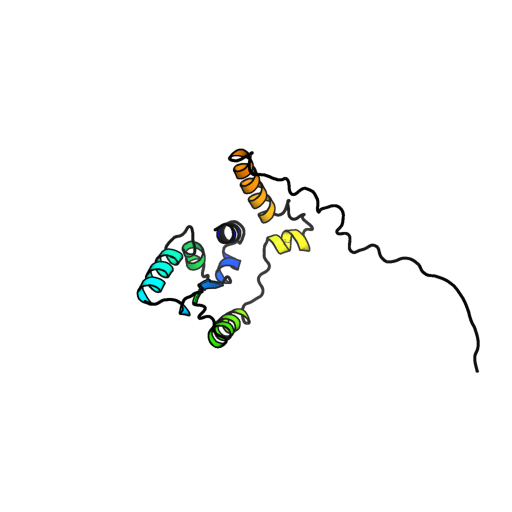1
ATOM 858 C CA . ASN A 1 107 ? -8.573 14.969 10.869 1.00 73.12 107 ASN A CA 1
ATOM 859 C C . ASN A 1 107 ? -7.512 15.874 11.493 1.00 73.12 107 ASN A C 1
ATOM 861 O O . ASN A 1 107 ? -7.482 17.061 11.184 1.00 73.12 107 ASN A O 1
ATOM 865 N N . HIS A 1 108 ? -6.621 15.328 12.323 1.00 73.62 108 HIS A N 1
ATOM 866 C CA . HIS A 1 108 ? -5.506 16.091 12.878 1.00 73.62 108 HIS A CA 1
ATOM 867 C C . HIS A 1 108 ? -4.584 16.619 11.768 1.00 73.62 108 HIS A C 1
ATOM 869 O O . HIS A 1 108 ? -4.264 17.804 11.738 1.00 73.62 108 HIS A O 1
ATOM 875 N N . GLU A 1 109 ? -4.200 15.771 10.809 1.00 73.62 109 GLU A N 1
ATOM 876 C CA . GLU A 1 109 ? -3.397 16.193 9.653 1.00 73.62 109 GLU A CA 1
ATOM 877 C C . GLU A 1 109 ? -4.121 17.264 8.818 1.00 73.62 109 GLU A C 1
ATOM 879 O O . GLU A 1 109 ? -3.520 18.263 8.421 1.00 73.62 109 GLU A O 1
ATOM 884 N N . LEU A 1 110 ? -5.430 17.100 8.595 1.00 73.12 110 LEU A N 1
ATOM 885 C CA . LEU A 1 110 ? -6.250 18.072 7.873 1.00 73.12 110 LEU A CA 1
ATOM 886 C C . LEU A 1 110 ? -6.331 19.414 8.616 1.00 73.12 110 LEU A C 1
ATOM 888 O O . LEU A 1 110 ? -6.252 20.467 7.982 1.00 73.12 110 LEU A O 1
ATOM 892 N N . ALA A 1 111 ? -6.455 19.392 9.943 1.00 76.38 111 ALA A N 1
ATOM 893 C CA . ALA A 1 111 ? -6.474 20.590 10.775 1.00 76.38 111 ALA A CA 1
ATOM 894 C C . ALA A 1 111 ? -5.132 21.336 10.713 1.00 76.38 111 ALA A C 1
ATOM 896 O O . ALA A 1 111 ? -5.115 22.551 10.525 1.00 76.38 111 ALA A O 1
ATOM 897 N N . GLU A 1 112 ? -4.011 20.617 10.781 1.00 79.19 112 GLU A N 1
ATOM 898 C CA . GLU A 1 112 ? -2.672 21.201 10.651 1.00 79.19 112 GLU A CA 1
ATOM 899 C C . GLU A 1 112 ? -2.428 21.801 9.258 1.00 79.19 112 GLU A C 1
ATOM 901 O O . GLU A 1 112 ? -1.872 22.893 9.133 1.00 79.19 112 GLU A O 1
ATOM 906 N N . LEU A 1 113 ? -2.904 21.144 8.197 1.00 71.06 113 LEU A N 1
ATOM 907 C CA . LEU A 1 113 ? -2.852 21.695 6.839 1.00 71.06 113 LEU A CA 1
ATOM 908 C C . LEU A 1 113 ? -3.752 22.929 6.677 1.00 71.06 113 LEU A C 1
ATOM 910 O O . LEU A 1 113 ? -3.360 23.891 6.017 1.00 71.06 113 LEU A O 1
ATOM 914 N N . THR A 1 114 ? -4.925 22.931 7.312 1.00 72.50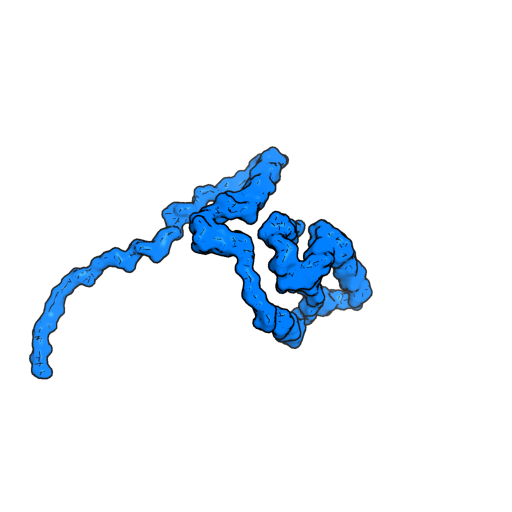 114 THR A N 1
ATOM 915 C CA . THR A 1 114 ? -5.866 24.063 7.293 1.00 72.50 114 THR A CA 1
ATOM 916 C C . THR A 1 114 ? -5.284 25.285 8.005 1.00 72.50 114 THR A C 1
ATOM 918 O O . THR A 1 114 ? -5.406 26.397 7.496 1.00 72.50 114 THR A O 1
ATOM 921 N N . LYS A 1 115 ? -4.571 25.088 9.125 1.00 76.44 115 LYS A N 1
ATOM 922 C CA . LYS A 1 115 ? -3.823 26.161 9.807 1.00 76.44 115 LYS A CA 1
ATOM 923 C C . LYS A 1 115 ? -2.726 26.757 8.923 1.00 76.44 115 LYS A C 1
ATOM 925 O O . LYS A 1 115 ? -2.511 27.963 8.954 1.00 76.44 115 LYS A O 1
ATOM 930 N N . LYS A 1 116 ? -2.039 25.926 8.130 1.00 75.88 116 LYS A N 1
ATOM 931 C CA . LYS A 1 116 ? -0.962 26.371 7.228 1.00 75.88 116 LYS A CA 1
ATOM 932 C C . LYS A 1 116 ? -1.479 27.088 5.976 1.00 75.88 116 LYS A C 1
ATOM 934 O O . LYS A 1 116 ? -0.776 27.942 5.442 1.00 75.88 116 LYS A O 1
ATOM 939 N N . HIS A 1 117 ? -2.690 26.770 5.511 1.00 70.50 117 HIS A N 1
ATOM 940 C CA . HIS A 1 117 ? -3.248 27.307 4.264 1.00 70.50 117 HIS A CA 1
ATOM 941 C C . HIS A 1 117 ? -4.743 27.667 4.385 1.00 70.50 117 HIS A C 1
ATOM 943 O O . HIS A 1 117 ? -5.592 26.999 3.784 1.00 70.50 117 HIS A O 1
ATOM 949 N N . PRO A 1 118 ? -5.088 28.753 5.101 1.00 61.34 118 PRO A N 1
ATOM 950 C CA . PRO A 1 118 ? -6.483 29.119 5.358 1.00 61.34 118 PRO A CA 1
ATOM 951 C C . PRO A 1 118 ? -7.270 29.469 4.081 1.00 61.34 118 PRO A C 1
ATOM 953 O O . PRO A 1 118 ? -8.468 29.210 4.003 1.00 61.34 118 PRO A O 1
ATOM 956 N N . SER A 1 119 ? -6.605 29.975 3.036 1.00 58.75 119 SER A N 1
ATOM 957 C CA . SER A 1 119 ? -7.237 30.471 1.803 1.00 58.75 119 SER A CA 1
ATOM 958 C C . SER A 1 119 ? -7.759 29.396 0.834 1.00 58.75 119 SER A C 1
ATOM 960 O O . SER A 1 119 ? -8.409 29.743 -0.150 1.00 58.75 119 SER A O 1
ATOM 962 N N . ARG A 1 120 ? -7.514 28.096 1.077 1.00 55.72 120 ARG A N 1
ATOM 963 C CA . ARG A 1 120 ? -7.936 26.994 0.175 1.00 55.72 120 ARG A CA 1
ATOM 964 C C . ARG A 1 120 ? -9.004 26.060 0.752 1.00 55.72 120 ARG A C 1
ATOM 966 O O . ARG A 1 120 ? -9.328 25.057 0.117 1.00 55.72 120 ARG A O 1
ATOM 973 N N . THR A 1 121 ? -9.570 26.355 1.921 1.00 52.62 121 THR A N 1
ATOM 974 C CA . THR A 1 121 ? -10.489 25.426 2.600 1.00 52.62 121 THR A CA 1
ATOM 975 C C . THR A 1 121 ? -11.958 25.826 2.433 1.00 52.62 121 THR A C 1
ATOM 977 O O . THR A 1 121 ? -12.407 26.841 2.951 1.00 52.62 121 THR A O 1
ATOM 980 N N . ARG A 1 122 ? -12.737 25.016 1.695 1.00 51.31 122 ARG A N 1
ATOM 981 C CA . ARG A 1 122 ? -14.209 25.018 1.793 1.00 51.31 122 ARG A CA 1
ATOM 982 C C . ARG A 1 122 ? -14.604 24.005 2.872 1.00 51.31 122 ARG A C 1
ATOM 984 O O . ARG A 1 122 ? -14.144 22.865 2.791 1.00 51.31 122 ARG A O 1
ATOM 991 N N . PRO A 1 123 ? -15.430 24.363 3.868 1.00 52.03 123 PRO A N 1
ATOM 992 C CA . PRO A 1 123 ? -15.834 23.414 4.895 1.00 52.03 123 PRO A CA 1
ATOM 993 C C . PRO A 1 123 ? -16.771 22.354 4.299 1.00 52.03 123 PRO A C 1
ATOM 995 O O . PRO A 1 123 ? -17.891 22.651 3.890 1.00 52.03 123 PRO A O 1
ATOM 998 N N . LEU A 1 124 ? -16.320 21.099 4.277 1.00 49.53 124 LEU A N 1
ATOM 999 C CA . LEU A 1 124 ? -17.172 19.925 4.075 1.00 49.53 124 LEU A CA 1
ATOM 1000 C C . LEU A 1 124 ? -17.962 19.696 5.373 1.00 49.53 124 LEU A C 1
ATOM 1002 O O . LEU A 1 124 ? -17.553 18.906 6.215 1.00 49.53 124 LEU A O 1
ATOM 1006 N N . ARG A 1 125 ? -19.033 20.465 5.589 1.00 49.28 125 ARG A N 1
ATOM 1007 C CA . ARG A 1 125 ? -19.875 20.374 6.800 1.00 49.28 125 ARG A CA 1
ATOM 1008 C C . ARG A 1 125 ? -21.332 19.999 6.547 1.00 49.28 125 ARG A C 1
ATOM 1010 O O . ARG A 1 125 ? -22.116 19.968 7.482 1.00 49.28 125 ARG A O 1
ATOM 1017 N N . THR A 1 126 ? -21.706 19.660 5.323 1.00 38.12 126 THR A N 1
ATOM 1018 C CA . THR A 1 126 ? -23.106 19.381 4.978 1.00 38.12 126 THR A CA 1
ATOM 1019 C C . THR A 1 126 ? -23.235 18.025 4.304 1.00 38.12 126 THR A C 1
ATOM 1021 O O . THR A 1 126 ? -23.396 17.932 3.090 1.00 38.12 126 THR A O 1
ATOM 1024 N N . ARG A 1 127 ? -23.139 16.948 5.091 1.00 38.41 127 ARG A N 1
ATOM 1025 C CA . ARG A 1 127 ? -23.626 15.620 4.677 1.00 38.41 127 ARG A CA 1
ATOM 1026 C C . ARG A 1 127 ? -24.123 14.714 5.809 1.00 38.41 127 ARG A C 1
ATOM 1028 O O . ARG A 1 127 ? -24.526 13.594 5.513 1.00 38.41 127 ARG A O 1
ATOM 1035 N N . ASP A 1 128 ? -24.188 15.204 7.047 1.00 46.00 128 ASP A N 1
ATOM 1036 C CA . ASP A 1 128 ? -24.583 14.377 8.197 1.00 46.00 128 ASP A CA 1
ATOM 1037 C C . ASP A 1 128 ? -26.092 14.407 8.509 1.00 46.00 128 ASP A C 1
ATOM 1039 O O . ASP A 1 128 ? -26.547 13.679 9.383 1.00 46.00 128 ASP A O 1
ATOM 1043 N N . GLU A 1 129 ? -26.913 15.157 7.764 1.00 41.88 129 GLU A N 1
ATOM 1044 C CA . GLU A 1 129 ? -28.349 15.285 8.083 1.00 41.88 129 GLU A CA 1
ATOM 1045 C C . GLU A 1 129 ? -29.300 14.394 7.261 1.00 41.88 129 GLU A C 1
ATOM 1047 O O . GLU A 1 129 ? -30.509 14.483 7.448 1.00 41.88 129 GLU A O 1
ATOM 1052 N N . ASN A 1 130 ? -28.824 13.510 6.368 1.00 42.28 130 ASN A N 1
ATOM 1053 C CA . ASN A 1 130 ? -29.764 12.725 5.541 1.00 42.28 130 ASN A CA 1
ATOM 1054 C C . ASN A 1 130 ? -29.385 11.270 5.216 1.00 42.28 130 ASN A C 1
ATOM 1056 O O . ASN A 1 130 ? -29.838 10.728 4.210 1.00 42.28 130 ASN A O 1
ATOM 1060 N N . CYS A 1 131 ? -28.599 10.591 6.055 1.00 36.59 131 CYS A N 1
ATOM 1061 C CA . CYS A 1 131 ? -28.424 9.138 5.928 1.00 36.59 131 CYS A CA 1
ATOM 1062 C C . CYS A 1 131 ? -29.006 8.400 7.140 1.00 36.59 131 CYS A C 1
ATOM 1064 O O . CYS A 1 131 ? -28.281 7.853 7.965 1.00 36.59 131 CYS A O 1
ATOM 1066 N N . ASN A 1 132 ? -30.338 8.374 7.242 1.00 41.41 132 ASN A N 1
ATOM 1067 C CA . ASN A 1 132 ? -31.050 7.408 8.077 1.00 41.41 132 ASN A CA 1
ATOM 1068 C C . ASN A 1 132 ? -31.781 6.393 7.177 1.00 41.41 132 ASN A C 1
ATOM 1070 O O . ASN A 1 132 ? -32.866 6.696 6.680 1.00 41.41 132 ASN A O 1
ATOM 1074 N N . PRO A 1 133 ? -31.246 5.177 6.964 1.00 43.69 133 PRO A N 1
ATOM 1075 C CA . PRO A 1 133 ? -31.927 4.166 6.161 1.00 43.69 133 PRO A CA 1
ATOM 1076 C C . PRO A 1 133 ? -32.965 3.327 6.940 1.00 43.69 133 PRO A C 1
ATOM 1078 O O . PRO A 1 133 ? -33.324 2.247 6.476 1.00 43.69 133 PRO A O 1
ATOM 1081 N N . ARG A 1 134 ? -33.470 3.751 8.116 1.00 44.44 134 ARG A N 1
ATOM 1082 C CA . ARG A 1 134 ? -34.326 2.885 8.966 1.00 44.44 134 ARG A CA 1
ATOM 1083 C C . ARG A 1 134 ? -35.699 3.425 9.381 1.00 44.44 134 ARG A C 1
ATOM 1085 O O . ARG A 1 134 ? -36.303 2.882 10.302 1.00 44.44 134 ARG A O 1
ATOM 1092 N N . THR A 1 135 ? -36.281 4.362 8.636 1.00 45.38 135 THR A N 1
ATOM 1093 C CA . THR A 1 135 ? -37.692 4.764 8.830 1.00 45.38 135 THR A CA 1
ATOM 1094 C C . THR A 1 135 ? -38.496 4.729 7.527 1.00 45.38 135 THR A C 1
ATOM 1096 O O . THR A 1 135 ? -38.948 5.739 7.006 1.00 45.38 135 THR A O 1
ATOM 1099 N N . ARG A 1 136 ? -38.723 3.518 7.006 1.00 39.44 136 ARG A N 1
ATOM 1100 C CA . ARG A 1 136 ? -39.921 3.184 6.211 1.00 39.44 136 ARG A CA 1
ATOM 1101 C C . ARG A 1 136 ? -40.493 1.842 6.678 1.00 39.44 136 ARG A C 1
ATOM 1103 O O . ARG A 1 136 ? -40.523 0.858 5.952 1.00 39.44 136 ARG A O 1
ATOM 1110 N N . ARG A 1 137 ? -40.947 1.802 7.931 1.00 40.91 137 ARG A N 1
ATOM 1111 C CA . ARG A 1 137 ? -42.080 0.957 8.328 1.00 40.91 137 ARG A CA 1
ATOM 1112 C C . ARG A 1 137 ? -43.192 1.901 8.743 1.00 40.91 137 ARG A C 1
ATOM 1114 O O . ARG A 1 137 ? -43.022 2.639 9.705 1.00 40.91 137 ARG A O 1
ATOM 1121 N N . GLY A 1 138 ? -44.294 1.885 8.002 1.00 34.03 138 GLY A N 1
ATOM 1122 C CA . GLY A 1 138 ? -45.492 2.616 8.387 1.00 34.03 138 GLY A CA 1
ATOM 1123 C C . GLY A 1 138 ? -46.390 2.994 7.219 1.00 34.03 138 GLY A C 1
ATOM 1124 O O . GLY A 1 138 ? -46.227 4.056 6.639 1.00 34.03 138 GLY A O 1
ATOM 1125 N N . ASN A 1 139 ? -47.408 2.159 7.018 1.00 34.38 139 ASN A N 1
ATOM 1126 C CA . ASN A 1 139 ? -48.784 2.585 6.769 1.00 34.38 139 ASN A CA 1
ATOM 1127 C C . ASN A 1 139 ? -49.228 2.887 5.322 1.00 34.38 139 ASN A C 1
ATOM 1129 O O . ASN A 1 139 ? -49.192 4.016 4.849 1.00 34.38 139 ASN A O 1
ATOM 1133 N N . ALA A 1 140 ? -49.812 1.868 4.690 1.00 37.47 140 ALA A N 1
ATOM 1134 C CA . ALA A 1 140 ? -51.016 2.033 3.883 1.00 37.47 140 ALA A CA 1
ATOM 1135 C C . ALA A 1 140 ? -51.984 0.906 4.276 1.00 37.47 140 ALA A C 1
ATOM 1137 O O . ALA A 1 140 ? -51.935 -0.198 3.740 1.00 37.47 140 ALA A O 1
ATOM 1138 N N . GLY A 1 141 ? -52.804 1.152 5.297 1.00 37.56 141 GLY A N 1
ATOM 1139 C CA . GLY A 1 141 ? -54.015 0.369 5.516 1.00 37.56 141 GLY A CA 1
ATOM 1140 C C . GLY A 1 141 ? -55.128 0.876 4.600 1.00 37.56 141 GLY A C 1
ATOM 1141 O O . GLY A 1 141 ? -55.239 2.083 4.410 1.00 37.56 141 GLY A O 1
ATOM 1142 N N . SER A 1 142 ? -55.946 -0.031 4.053 1.00 37.59 142 SER A N 1
ATOM 1143 C CA . SER A 1 142 ? -57.407 -0.045 4.265 1.00 37.59 142 SER A CA 1
ATOM 1144 C C . SER A 1 142 ? -58.153 -0.929 3.241 1.00 37.59 142 SER A C 1
ATOM 1146 O O . SER A 1 142 ? -58.234 -0.605 2.065 1.00 37.59 142 SER A O 1
ATOM 1148 N N . THR A 1 143 ? -58.801 -1.974 3.779 1.00 41.84 143 THR A N 1
ATOM 1149 C CA . THR A 1 143 ? -60.185 -2.453 3.518 1.00 41.84 143 THR A CA 1
ATOM 1150 C C . THR A 1 143 ? -60.635 -3.165 2.225 1.00 41.84 143 THR A C 1
ATOM 1152 O O . THR A 1 143 ? -60.653 -2.568 1.158 1.00 41.84 143 THR A O 1
ATOM 1155 N N . ARG A 1 144 ? -61.283 -4.326 2.489 1.00 39.12 144 ARG A N 1
ATOM 1156 C CA . ARG A 1 144 ? -62.365 -5.058 1.768 1.00 39.12 144 ARG A CA 1
ATOM 1157 C C . ARG A 1 144 ? -61.928 -5.771 0.471 1.00 39.12 144 ARG A C 1
ATOM 1159 O O . ARG A 1 144 ? -61.145 -5.238 -0.285 1.00 39.12 144 ARG A O 1
ATOM 1166 N N . ASP A 1 145 ? -62.329 -7.009 0.179 1.00 37.41 145 ASP A N 1
ATOM 1167 C CA . ASP A 1 145 ? -63.666 -7.578 0.348 1.00 37.41 145 ASP A CA 1
ATOM 1168 C C . ASP A 1 145 ? -63.677 -9.122 0.397 1.00 37.41 145 ASP A C 1
ATOM 1170 O O . ASP A 1 145 ? -62.757 -9.792 -0.075 1.00 37.41 145 ASP A O 1
ATOM 1174 N N . ARG A 1 146 ? -64.747 -9.680 0.973 1.00 44.53 146 ARG A N 1
ATOM 1175 C CA . ARG A 1 146 ? -65.088 -11.112 0.929 1.00 44.53 146 ARG A CA 1
ATOM 1176 C C . ARG A 1 146 ? -65.587 -11.472 -0.472 1.00 44.53 146 ARG A C 1
ATOM 1178 O O . ARG A 1 146 ? -66.419 -10.744 -0.991 1.00 44.53 146 ARG A O 1
ATOM 1185 N N . ALA A 1 147 ? -65.234 -12.654 -0.976 1.00 40.41 147 ALA A N 1
ATOM 1186 C CA . ALA A 1 147 ? -66.199 -13.679 -1.410 1.00 40.41 147 ALA A CA 1
ATOM 1187 C C . ALA A 1 147 ? -65.489 -14.880 -2.061 1.00 40.41 147 ALA A C 1
ATOM 1189 O O . ALA A 1 147 ? -64.668 -14.730 -2.960 1.00 40.41 147 ALA A O 1
ATOM 1190 N N . ARG A 1 148 ? -65.857 -16.069 -1.576 1.00 36.69 148 ARG A N 1
ATOM 1191 C CA . ARG A 1 148 ? -65.752 -17.386 -2.232 1.00 36.69 148 ARG A CA 1
ATOM 1192 C C . ARG A 1 148 ? -66.680 -17.445 -3.463 1.00 36.69 148 ARG A C 1
ATOM 1194 O O . ARG A 1 148 ? -67.595 -16.622 -3.537 1.00 36.69 148 ARG A O 1
ATOM 1201 N N . PRO A 1 149 ? -66.492 -18.391 -4.399 1.00 52.31 149 PRO A N 1
ATOM 1202 C CA . PRO A 1 149 ? -66.889 -19.799 -4.187 1.00 52.31 149 PRO A CA 1
ATOM 1203 C C . PRO A 1 149 ? -65.732 -20.746 -3.861 1.00 52.31 149 PRO A C 1
ATOM 1205 O O . PRO A 1 149 ? -64.685 -20.646 -4.534 1.00 52.31 149 PRO A O 1
#

Mean predicted aligned error: 14.12 Å

Nearest PDB structures (foldseek):
  8hb9-assembly1_AAA-2  TM=5.159E-01  e=6.826E+00  Homo sapiens
  4i3l-assembly1_A  TM=3.503E-01  e=1.967E+00  Homo sapiens
  8vhb-assembly2_C  TM=4.301E-01  e=3.899E+00  Homo sapiens
  6io0-assembly1_A  TM=3.726E-01  e=3.664E+00  Homo sapiens
  8hb9-assembly3_CCC  TM=3.774E-01  e=6.826E+00  Homo sapiens

Organism: NCBI:txid1442369

Solvent-accessible surface area (backbone atoms only — not comparable to full-atom values): 9459 Å² total; per-residue (Å²): 122,70,67,60,53,53,52,64,77,55,46,61,74,75,60,41,34,74,42,72,46,77,44,70,69,62,73,74,48,94,48,66,69,58,55,50,52,55,46,49,56,44,44,64,36,59,94,55,44,17,45,44,44,76,46,52,21,47,78,45,77,36,57,89,45,70,67,46,51,51,57,56,46,59,73,52,70,78,51,79,90,74,86,50,61,63,53,44,33,42,67,76,66,63,38,53,62,67,71,22,74,62,37,37,51,53,49,53,54,50,50,56,50,42,72,76,42,65,92,77,69,76,86,91,76,86,74,87,88,77,83,74,95,81,82,87,83,83,86,86,84,83,85,87,82,90,79,81,136

Sequence (149 aa):
MRNIALIRNRCSDSPIKDVMLMTDFWDELSHHAEGEQRHQELTSRREWKGYMVSKGSKIRHFLNDESSVLSILSELIDKPRVTLEIQKEMVDQGLDIFKAKAGAALNHELAELTKKHPSRTRPLRTRDENCNPRTRRGNAGSTRDRARP

Secondary structure (DSSP, 8-state):
-HHHHHHHHHS-HHHHTT-EEEE--STT-S-HHHHHHHHHHHHH-IIIIIHHHHTT-EEEE--SSHHHHHHHHHHHHTSPP---HHHIIIIIS---TTTSHHHHHHHHHHHHHHHH-GGG------STTS--TT---------------

pLDDT: mean 72.38, std 17.16, range [34.03, 92.06]

Foldseek 3Di:
DVVVVLCVPFFDLVCLLLAEAEDEPCLVDPDNVVVVVVVCVQCCDCVHNVVSVVSNYHYAYDNVDPVSVVVVVVSNVPDDDDDGQLNCCCPVVVDDQCRRPSNVVVVVVVVVVCVVPVPPDDDPPPDPPPPDPPPPDDDDDDDDDDDDD